Protein AF-A0A352XRH6-F1 (afdb_monomer_lite)

Structure (mmCIF, N/CA/C/O backbone):
data_AF-A0A352XRH6-F1
#
_entry.id   AF-A0A352XRH6-F1
#
loop_
_atom_site.group_PDB
_atom_site.id
_atom_site.type_symbol
_atom_site.label_atom_id
_atom_site.label_alt_id
_atom_site.label_comp_id
_atom_site.label_asym_id
_atom_site.label_entity_id
_atom_site.label_seq_id
_atom_site.pdbx_PDB_ins_code
_atom_site.Cartn_x
_atom_site.Cartn_y
_atom_site.Cartn_z
_atom_site.occupancy
_atom_site.B_iso_or_equiv
_atom_site.auth_seq_id
_atom_site.auth_comp_id
_atom_site.auth_asym_id
_atom_site.auth_atom_id
_atom_site.pdbx_PDB_model_num
ATOM 1 N N . MET A 1 1 ? 35.499 -24.093 -24.901 1.00 73.62 1 MET A N 1
ATOM 2 C CA . MET A 1 1 ? 35.176 -23.328 -26.114 1.00 73.62 1 MET A CA 1
ATOM 3 C C . MET A 1 1 ? 34.470 -22.027 -25.716 1.00 73.62 1 MET A C 1
ATOM 5 O O . MET A 1 1 ? 33.275 -21.990 -25.491 1.00 73.62 1 MET A O 1
ATOM 9 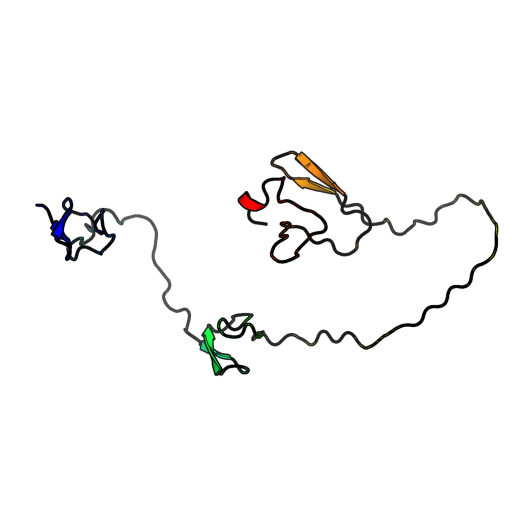N N . VAL A 1 2 ? 35.219 -20.927 -25.625 1.00 83.12 2 VAL A N 1
ATOM 10 C CA . VAL A 1 2 ? 34.650 -19.626 -25.226 1.00 83.12 2 VAL A CA 1
ATOM 11 C C . VAL A 1 2 ? 33.484 -19.200 -26.128 1.00 83.12 2 VAL A C 1
ATOM 13 O O . VAL A 1 2 ? 33.529 -19.392 -27.346 1.00 83.12 2 VAL A O 1
ATOM 16 N N . VAL A 1 3 ? 32.446 -18.631 -25.519 1.00 86.88 3 VAL A N 1
ATOM 17 C CA . VAL A 1 3 ? 31.290 -18.049 -26.211 1.00 86.88 3 VAL A CA 1
ATOM 18 C C . VAL A 1 3 ? 31.390 -16.535 -26.084 1.00 86.88 3 VAL A C 1
ATOM 20 O O . VAL A 1 3 ? 31.785 -16.029 -25.037 1.00 86.88 3 VAL A O 1
ATOM 23 N N . TYR A 1 4 ? 31.057 -15.814 -27.152 1.00 88.06 4 TYR A N 1
ATOM 24 C CA . TYR A 1 4 ? 31.088 -14.355 -27.163 1.00 88.06 4 TYR A CA 1
ATOM 25 C C . TYR A 1 4 ? 29.681 -13.777 -27.211 1.00 88.06 4 TYR A C 1
ATOM 27 O O . TYR A 1 4 ? 28.826 -14.257 -27.958 1.00 88.06 4 TYR A O 1
ATOM 35 N N . CYS A 1 5 ? 29.469 -12.714 -26.444 1.00 87.69 5 CYS A N 1
ATOM 36 C CA . CYS A 1 5 ? 28.260 -11.901 -26.519 1.00 87.69 5 CYS A CA 1
ATOM 37 C C . CYS A 1 5 ? 28.230 -11.044 -27.800 1.00 87.69 5 CYS A C 1
ATOM 39 O O . CYS A 1 5 ? 29.258 -10.848 -28.451 1.00 87.69 5 CYS A O 1
ATOM 41 N N . SER A 1 6 ? 27.083 -10.438 -28.129 1.00 87.50 6 SER A N 1
ATOM 42 C CA . SER A 1 6 ? 26.941 -9.457 -29.223 1.00 87.50 6 SER A CA 1
ATOM 43 C C . SER A 1 6 ? 27.885 -8.252 -29.089 1.00 87.50 6 SER A C 1
ATOM 45 O O . SER A 1 6 ? 28.294 -7.666 -30.089 1.00 87.50 6 SER A O 1
ATOM 47 N N . LEU A 1 7 ? 28.264 -7.908 -27.854 1.00 90.94 7 LEU A N 1
ATOM 48 C CA . LEU A 1 7 ? 29.246 -6.870 -27.517 1.00 90.94 7 LEU A CA 1
ATOM 49 C C . LEU A 1 7 ? 30.702 -7.379 -27.516 1.00 90.94 7 LEU A C 1
ATOM 51 O O . LEU A 1 7 ? 31.618 -6.633 -27.190 1.00 90.94 7 LEU A O 1
ATOM 55 N N . HIS A 1 8 ? 30.918 -8.636 -27.913 1.00 89.94 8 HIS A N 1
ATOM 56 C CA . HIS A 1 8 ? 32.216 -9.305 -28.011 1.00 89.94 8 HIS A CA 1
ATOM 57 C C . HIS A 1 8 ? 32.961 -9.516 -26.679 1.00 89.94 8 HIS A C 1
ATOM 59 O O . HIS A 1 8 ? 34.175 -9.707 -26.668 1.00 89.94 8 HIS A O 1
ATOM 65 N N . HIS A 1 9 ? 32.239 -9.547 -25.560 1.00 91.62 9 HIS A N 1
ATOM 66 C CA . HIS A 1 9 ? 32.783 -10.017 -24.283 1.00 91.62 9 HIS A CA 1
ATOM 67 C C . HIS A 1 9 ? 32.981 -11.535 -24.304 1.00 91.62 9 HIS A C 1
ATOM 69 O O . HIS A 1 9 ? 32.170 -12.250 -24.897 1.00 91.62 9 HIS A O 1
ATOM 75 N N . GLU A 1 10 ? 34.061 -12.005 -23.681 1.00 91.62 10 GLU A N 1
ATOM 76 C CA . GLU A 1 10 ? 34.408 -13.422 -23.578 1.00 91.62 10 GLU A CA 1
ATOM 77 C C . GLU A 1 10 ? 33.722 -14.080 -22.375 1.00 91.62 10 GLU A C 1
ATOM 79 O O . GLU A 1 10 ? 33.792 -13.576 -21.255 1.00 91.62 10 GLU A O 1
ATOM 84 N N . ASN A 1 11 ? 33.075 -15.227 -22.592 1.00 88.12 11 ASN A N 1
ATOM 85 C CA . ASN A 1 11 ? 32.413 -15.989 -21.536 1.00 88.12 11 ASN A CA 1
ATOM 86 C C . ASN A 1 11 ? 32.800 -17.474 -21.591 1.00 88.12 11 ASN A C 1
ATOM 88 O O . ASN A 1 11 ? 33.039 -18.025 -22.676 1.00 88.12 11 ASN A O 1
ATOM 92 N N . PRO A 1 12 ? 32.871 -18.142 -20.425 1.00 88.06 12 PRO A N 1
ATOM 93 C CA . PRO A 1 12 ? 33.126 -19.572 -20.370 1.00 88.06 12 PRO A CA 1
ATOM 94 C C . PRO A 1 12 ? 31.943 -20.367 -20.943 1.00 88.06 12 PRO A C 1
ATOM 96 O O . PRO A 1 12 ? 30.796 -19.919 -20.947 1.00 88.06 12 PRO A O 1
ATOM 99 N N . ASP A 1 13 ? 32.222 -21.570 -21.442 1.00 81.75 13 ASP A N 1
ATOM 100 C CA . ASP A 1 13 ? 31.192 -22.482 -21.937 1.00 81.75 13 ASP A CA 1
ATOM 101 C C . ASP A 1 13 ? 30.138 -22.778 -20.867 1.00 81.75 13 ASP A C 1
ATOM 103 O O . ASP A 1 13 ? 30.470 -23.089 -19.723 1.00 81.75 13 ASP A O 1
ATOM 107 N N . GLY A 1 14 ? 28.865 -22.759 -21.261 1.00 78.75 14 GLY A N 1
ATOM 108 C CA . GLY A 1 14 ? 27.748 -23.071 -20.368 1.00 78.75 14 GLY A CA 1
ATOM 109 C C . GLY A 1 14 ? 27.199 -21.874 -19.590 1.00 78.75 14 GLY A C 1
ATOM 110 O O . GLY A 1 14 ? 26.178 -22.026 -18.922 1.00 78.75 14 GLY A O 1
ATOM 111 N N . SER A 1 15 ? 27.797 -20.683 -19.713 1.00 82.62 15 SER A N 1
ATOM 112 C CA . SER A 1 15 ? 27.178 -19.448 -19.223 1.00 82.62 15 SER A CA 1
ATOM 113 C C . SER A 1 15 ? 25.887 -19.159 -19.991 1.00 82.62 15 SER A C 1
ATOM 115 O O . SER A 1 15 ? 25.892 -18.981 -21.209 1.00 82.62 15 SER A O 1
ATOM 117 N N . ALA A 1 16 ? 24.767 -19.104 -19.270 1.00 87.56 16 ALA A N 1
ATOM 118 C CA . ALA A 1 16 ? 23.467 -18.738 -19.836 1.00 87.56 16 ALA A CA 1
ATOM 119 C C . ALA A 1 16 ? 23.370 -17.243 -20.181 1.00 87.56 16 ALA A C 1
ATOM 121 O O . ALA A 1 16 ? 22.608 -16.853 -21.067 1.00 87.56 16 ALA A O 1
ATOM 122 N N . PHE A 1 17 ? 24.175 -16.419 -19.511 1.00 89.88 17 PHE A N 1
ATOM 123 C CA . PHE A 1 17 ? 24.192 -14.968 -19.642 1.00 89.88 17 PHE A CA 1
ATOM 124 C C . PHE A 1 17 ? 25.631 -14.468 -19.670 1.00 89.88 17 PHE A C 1
ATOM 126 O O . PHE A 1 17 ? 26.520 -15.097 -19.097 1.00 89.88 17 PHE A O 1
ATOM 133 N N . CYS A 1 18 ? 25.859 -13.334 -20.325 1.00 90.81 18 CYS A N 1
ATOM 134 C CA . CYS A 1 18 ? 27.147 -12.665 -20.274 1.00 90.81 18 CYS A CA 1
ATOM 135 C C . CYS A 1 18 ? 27.377 -12.047 -18.884 1.00 90.81 18 CYS A C 1
ATOM 137 O O . CYS A 1 18 ? 26.599 -11.203 -18.452 1.00 90.81 18 CYS A O 1
ATOM 139 N N . ASP A 1 19 ? 28.467 -12.409 -18.211 1.00 89.44 19 ASP A N 1
ATOM 140 C CA . ASP A 1 19 ? 28.829 -11.904 -16.877 1.00 89.44 19 ASP A CA 1
ATOM 141 C C . ASP A 1 19 ? 29.110 -10.384 -16.822 1.00 89.44 19 ASP A C 1
ATOM 143 O O . ASP A 1 19 ? 29.053 -9.789 -15.748 1.00 89.44 19 ASP A O 1
ATOM 147 N N . GLU A 1 20 ? 29.397 -9.743 -17.962 1.00 91.25 20 GLU A N 1
ATOM 148 C CA . GLU A 1 20 ? 29.745 -8.313 -18.025 1.00 91.25 20 GLU A CA 1
ATOM 149 C C . GLU A 1 20 ? 28.568 -7.420 -18.457 1.00 91.25 20 GLU A C 1
ATOM 151 O O . GLU A 1 20 ? 28.426 -6.302 -17.966 1.00 91.25 20 GLU A O 1
ATOM 156 N N . CYS A 1 21 ? 27.687 -7.908 -19.339 1.00 89.88 21 CYS A N 1
ATOM 157 C CA . CYS A 1 21 ? 26.564 -7.118 -19.868 1.00 89.88 21 CYS A CA 1
ATOM 158 C C . CYS A 1 21 ? 25.170 -7.724 -19.628 1.00 89.88 21 CYS A C 1
ATOM 160 O O . CYS A 1 21 ? 24.169 -7.065 -19.899 1.00 89.88 21 CYS A O 1
ATOM 162 N N . GLY A 1 22 ? 25.082 -8.955 -19.115 1.00 86.12 22 GLY A N 1
ATOM 163 C CA . GLY A 1 22 ? 23.826 -9.625 -18.761 1.00 86.12 22 GLY A CA 1
ATOM 164 C C . GLY A 1 22 ? 23.003 -10.159 -19.937 1.00 86.12 22 GLY A C 1
ATOM 165 O O . GLY A 1 22 ? 21.923 -10.706 -19.722 1.00 86.12 22 GLY A O 1
ATOM 166 N N . GLU A 1 23 ? 23.476 -10.021 -21.177 1.00 87.75 23 GLU A N 1
ATOM 167 C CA . GLU A 1 23 ? 22.729 -10.477 -22.352 1.00 87.75 23 GLU A CA 1
ATOM 168 C C . GLU A 1 23 ? 22.711 -12.019 -22.438 1.00 87.75 23 GLU A C 1
ATOM 170 O O . GLU A 1 23 ? 23.728 -12.661 -22.143 1.00 87.75 23 GLU A O 1
ATOM 175 N N . PRO A 1 24 ? 21.575 -12.646 -22.813 1.00 87.12 24 PRO A N 1
ATOM 176 C CA . PRO A 1 24 ? 21.487 -14.096 -22.937 1.00 87.12 24 PRO A CA 1
ATOM 177 C C . PRO A 1 24 ? 22.359 -14.602 -24.087 1.00 87.12 24 PRO A C 1
ATOM 179 O O . PRO A 1 24 ? 22.200 -14.201 -25.242 1.00 87.12 24 PRO A O 1
ATOM 182 N N . LEU A 1 25 ? 23.260 -15.532 -23.779 1.00 83.31 25 LEU A N 1
ATOM 183 C CA . LEU A 1 25 ? 24.110 -16.157 -24.783 1.00 83.31 25 LEU A CA 1
ATOM 184 C C . LEU A 1 25 ? 23.314 -17.279 -25.460 1.00 83.31 25 LEU A C 1
ATOM 186 O O . LEU A 1 25 ? 22.932 -18.266 -24.826 1.00 83.31 25 LEU A O 1
ATOM 190 N N . ALA A 1 26 ? 23.040 -17.118 -26.758 1.00 69.81 26 ALA A N 1
ATOM 191 C CA . ALA A 1 26 ? 22.304 -18.073 -27.587 1.00 69.81 26 ALA A CA 1
ATOM 192 C C . ALA A 1 26 ? 23.121 -19.363 -27.804 1.00 69.81 26 ALA A C 1
ATOM 194 O O . ALA A 1 26 ? 23.690 -19.597 -28.868 1.00 69.81 26 ALA A O 1
ATOM 195 N N . GLY A 1 27 ? 23.219 -20.185 -26.761 1.00 62.94 27 GLY A N 1
ATOM 196 C CA . GLY A 1 27 ? 24.017 -21.409 -26.764 1.00 62.94 27 GLY A CA 1
ATOM 197 C C . GLY A 1 27 ? 23.954 -22.238 -25.481 1.00 62.94 27 GLY A C 1
ATOM 198 O O . GLY A 1 27 ? 24.343 -23.403 -25.513 1.00 62.94 27 GLY A O 1
ATOM 199 N N . ALA A 1 28 ? 23.424 -21.705 -24.375 1.00 55.69 28 ALA A N 1
ATOM 200 C CA . ALA A 1 28 ? 23.199 -22.491 -23.165 1.00 55.69 28 ALA A CA 1
ATOM 201 C C . ALA A 1 28 ? 21.923 -23.338 -23.295 1.00 55.69 28 ALA A C 1
ATOM 203 O O . ALA A 1 28 ? 20.863 -23.004 -22.768 1.00 55.69 28 ALA A O 1
ATOM 204 N N . ALA A 1 29 ? 22.013 -24.449 -24.026 1.00 54.88 29 ALA A N 1
ATOM 205 C CA . ALA A 1 29 ? 21.067 -25.537 -23.830 1.00 54.88 29 ALA A CA 1
ATOM 206 C C . ALA A 1 29 ? 21.291 -26.091 -22.409 1.00 54.88 29 ALA A C 1
ATOM 208 O O . ALA A 1 29 ? 22.423 -26.469 -22.097 1.00 54.88 29 ALA A O 1
ATOM 209 N N . PRO A 1 30 ? 20.274 -26.131 -21.530 1.00 52.31 30 PRO A N 1
ATOM 210 C CA . PRO A 1 30 ? 20.419 -26.805 -20.251 1.00 52.31 30 PRO A CA 1
ATOM 211 C C . PRO A 1 30 ? 20.662 -28.292 -20.518 1.00 52.31 30 PRO A C 1
ATOM 213 O O . PRO A 1 30 ? 19.887 -28.944 -21.220 1.00 52.31 30 PRO A O 1
ATOM 216 N N . ASP A 1 31 ? 21.759 -28.814 -19.979 1.00 48.16 31 ASP A N 1
ATOM 217 C CA . ASP A 1 31 ? 22.061 -30.240 -19.991 1.00 48.16 31 ASP A CA 1
ATOM 218 C C . ASP A 1 31 ? 20.902 -30.993 -19.295 1.00 48.16 31 ASP A C 1
ATOM 220 O O . ASP A 1 31 ? 20.611 -30.723 -18.123 1.00 48.16 31 ASP A O 1
ATOM 224 N N . PRO A 1 32 ? 20.174 -31.898 -19.979 1.00 49.12 32 PRO A N 1
ATOM 225 C CA . PRO A 1 32 ? 18.953 -32.505 -19.443 1.00 49.12 32 PRO A CA 1
ATOM 226 C C . PRO A 1 32 ? 19.199 -33.532 -18.320 1.00 49.12 32 PRO A C 1
ATOM 228 O O . PRO A 1 32 ? 18.252 -34.171 -17.863 1.00 49.12 32 PRO A O 1
ATOM 231 N N . ALA A 1 33 ? 20.436 -33.714 -17.846 1.00 46.44 33 ALA A N 1
ATOM 232 C CA . ALA A 1 33 ? 20.774 -34.736 -16.855 1.00 46.44 33 ALA A CA 1
ATOM 233 C C . ALA A 1 33 ? 20.616 -34.309 -15.378 1.00 46.44 33 ALA A C 1
ATOM 235 O O . ALA A 1 33 ? 20.775 -35.152 -14.496 1.00 46.44 33 ALA A O 1
ATOM 236 N N . ALA A 1 34 ? 20.274 -33.048 -15.078 1.00 43.19 34 ALA A N 1
ATOM 237 C CA . ALA A 1 34 ? 20.161 -32.549 -13.696 1.00 43.19 34 ALA A CA 1
ATOM 238 C C . ALA A 1 34 ? 18.736 -32.153 -13.252 1.00 43.19 34 ALA A C 1
ATOM 240 O O . ALA A 1 34 ? 18.571 -31.497 -12.227 1.00 43.19 34 ALA A O 1
ATOM 241 N N . ALA A 1 35 ? 17.693 -32.563 -13.982 1.00 42.62 35 ALA A N 1
ATOM 242 C CA . ALA A 1 35 ? 16.294 -32.299 -13.628 1.00 42.62 35 ALA A CA 1
ATOM 243 C C . ALA A 1 35 ? 15.536 -33.605 -13.346 1.00 42.62 35 ALA A C 1
ATOM 245 O O . ALA A 1 35 ? 14.700 -34.052 -14.126 1.00 42.62 35 ALA A O 1
ATOM 246 N N . ALA A 1 36 ? 15.836 -34.236 -12.211 1.00 49.72 36 ALA A N 1
ATOM 247 C CA . ALA A 1 36 ? 15.068 -35.371 -11.710 1.00 49.72 36 ALA A CA 1
ATOM 248 C C . ALA A 1 36 ? 14.832 -35.268 -10.199 1.00 49.72 36 ALA A C 1
ATOM 250 O O . ALA A 1 36 ? 15.155 -36.192 -9.472 1.00 49.72 36 ALA A O 1
ATOM 251 N N . THR A 1 37 ? 14.240 -34.162 -9.736 1.00 45.16 37 THR A N 1
ATOM 252 C CA . THR A 1 37 ? 13.313 -34.157 -8.587 1.00 45.16 37 THR A CA 1
ATOM 253 C C . THR A 1 37 ? 12.506 -32.857 -8.554 1.00 45.16 37 THR A C 1
ATOM 255 O O . THR A 1 37 ? 13.077 -31.774 -8.613 1.00 45.16 37 THR A O 1
ATOM 258 N N . SER A 1 38 ? 11.190 -33.022 -8.378 1.00 52.81 38 SER A N 1
ATOM 259 C CA . SER A 1 38 ? 10.149 -32.019 -8.086 1.00 52.81 38 SER A CA 1
ATOM 260 C C . SER A 1 38 ? 9.445 -31.313 -9.255 1.00 52.81 38 SER A C 1
ATOM 262 O O . SER A 1 38 ? 9.568 -30.117 -9.469 1.00 52.81 38 SER A O 1
ATOM 264 N N . GLN A 1 39 ? 8.600 -32.130 -9.897 1.00 50.03 39 GLN A N 1
ATOM 265 C CA . GLN A 1 39 ? 7.150 -31.945 -10.101 1.00 50.03 39 GLN A CA 1
ATOM 266 C C . GLN A 1 39 ? 6.594 -30.927 -11.111 1.00 50.03 39 GLN A C 1
ATOM 268 O O . GLN A 1 39 ? 6.917 -29.748 -11.154 1.00 50.03 39 GLN A O 1
ATOM 273 N N . ALA A 1 40 ? 5.641 -31.461 -11.877 1.00 47.78 40 ALA A N 1
ATOM 274 C CA . ALA A 1 40 ? 4.833 -30.826 -12.899 1.00 47.78 40 ALA A CA 1
ATOM 275 C C . ALA A 1 40 ? 3.458 -30.362 -12.369 1.00 47.78 40 ALA A C 1
ATOM 277 O O . ALA A 1 40 ? 2.846 -31.082 -11.581 1.00 47.78 40 ALA A O 1
ATOM 278 N N . ALA A 1 41 ? 2.966 -29.270 -12.981 1.00 53.16 41 ALA A N 1
ATOM 279 C CA . ALA A 1 41 ? 1.573 -28.988 -13.390 1.00 53.16 41 ALA A CA 1
ATOM 280 C C . ALA A 1 41 ? 0.535 -28.570 -12.302 1.00 53.16 41 ALA A C 1
ATOM 282 O O . ALA A 1 41 ? 0.559 -29.112 -11.201 1.00 53.16 41 ALA A O 1
ATOM 283 N N . PRO A 1 42 ? -0.410 -27.639 -12.604 1.00 49.84 42 PRO A N 1
ATOM 284 C CA . PRO A 1 42 ? -1.094 -27.560 -13.892 1.00 49.84 42 PRO A CA 1
ATOM 285 C C . PRO A 1 42 ? -1.058 -26.222 -14.641 1.00 49.84 42 PRO A C 1
ATOM 287 O O . PRO A 1 42 ? -1.059 -25.120 -14.104 1.00 49.84 42 PRO A O 1
ATOM 290 N N . GLU A 1 43 ? -1.077 -26.422 -15.950 1.00 51.56 43 GLU A N 1
ATOM 291 C CA . GLU A 1 43 ? -1.621 -25.587 -17.007 1.00 51.56 43 GLU A CA 1
ATOM 292 C C . GLU A 1 43 ? -3.042 -25.069 -16.672 1.00 51.56 43 GLU A C 1
ATOM 294 O O . GLU A 1 43 ? -3.835 -25.770 -16.045 1.00 51.56 43 GLU A O 1
ATOM 299 N N . SER A 1 44 ? -3.371 -23.869 -17.167 1.00 50.91 44 SER A N 1
ATOM 300 C CA . SER A 1 44 ? -4.677 -23.177 -17.114 1.00 50.91 44 SER A CA 1
ATOM 301 C C . SER A 1 44 ? -5.102 -22.516 -15.792 1.00 50.91 44 SER A C 1
ATOM 303 O O . SER A 1 44 ? -5.997 -22.987 -15.096 1.00 50.91 44 SER A O 1
ATOM 305 N N . ALA A 1 45 ? -4.594 -21.306 -15.545 1.00 45.44 45 ALA A N 1
ATOM 306 C CA . ALA A 1 45 ? -5.458 -20.225 -15.070 1.00 45.44 45 ALA A CA 1
ATOM 307 C C . ALA A 1 45 ? -5.857 -19.417 -16.308 1.00 45.44 45 ALA A C 1
ATOM 309 O O . ALA A 1 45 ? -5.002 -18.852 -16.988 1.00 45.44 45 ALA A O 1
ATOM 310 N N . ALA A 1 46 ? -7.140 -19.454 -16.656 1.00 47.56 46 ALA A N 1
ATOM 311 C CA . ALA A 1 46 ? -7.696 -18.646 -17.725 1.00 47.56 46 ALA A CA 1
ATOM 312 C C . ALA A 1 46 ? -7.286 -17.181 -17.521 1.00 47.56 46 ALA A C 1
ATOM 314 O O . ALA A 1 46 ? -7.533 -16.609 -16.459 1.00 47.56 46 ALA A O 1
ATOM 315 N N . THR A 1 47 ? -6.667 -16.591 -18.541 1.00 54.25 47 THR A N 1
ATOM 316 C CA . THR A 1 47 ? -6.454 -15.150 -18.673 1.00 54.25 47 THR A CA 1
ATOM 317 C C . THR A 1 47 ? -7.809 -14.481 -18.895 1.00 54.25 47 THR A C 1
ATOM 319 O O . THR A 1 47 ? -8.114 -14.004 -19.984 1.00 54.25 47 THR A O 1
ATOM 322 N N . ASP A 1 48 ? -8.679 -14.519 -17.892 1.00 71.00 48 ASP A N 1
ATOM 323 C CA . ASP A 1 48 ? -9.827 -13.633 -17.873 1.00 71.00 48 ASP A CA 1
ATOM 324 C C . ASP A 1 48 ? -9.255 -12.249 -17.539 1.00 71.00 48 ASP A C 1
ATOM 326 O O . ASP A 1 48 ? -8.528 -12.069 -16.563 1.00 71.00 48 ASP A O 1
ATOM 330 N N . THR A 1 49 ? -9.432 -11.297 -18.445 1.00 84.00 49 THR A N 1
ATOM 331 C CA . THR A 1 49 ? -8.955 -9.918 -18.325 1.00 84.00 49 THR A CA 1
ATOM 332 C C . THR A 1 49 ? -10.190 -9.038 -18.278 1.00 84.00 49 THR A C 1
ATOM 334 O O . THR A 1 49 ? 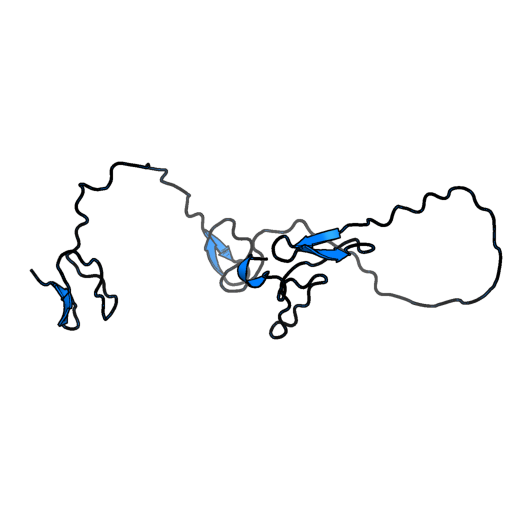-11.076 -9.151 -19.123 1.00 84.00 49 THR A O 1
ATOM 337 N N . GLN A 1 50 ? -10.253 -8.144 -17.300 1.00 89.19 50 GLN A N 1
ATOM 338 C CA . GLN A 1 50 ? -11.339 -7.189 -17.139 1.00 89.19 50 GLN A CA 1
ATOM 339 C C . GLN A 1 50 ? -10.877 -5.791 -17.563 1.00 89.19 50 GLN A C 1
ATOM 341 O O . GLN A 1 50 ? -9.765 -5.347 -17.262 1.00 89.19 50 GLN A O 1
ATOM 346 N N . ARG A 1 51 ? -11.741 -5.062 -18.275 1.00 91.56 51 ARG A N 1
ATOM 347 C CA . ARG A 1 51 ? -11.491 -3.651 -18.582 1.00 91.56 51 ARG A CA 1
ATOM 348 C C . ARG A 1 51 ? -11.901 -2.781 -17.411 1.00 91.56 51 ARG A C 1
ATOM 350 O O . ARG A 1 51 ? -13.033 -2.848 -16.940 1.00 91.56 51 ARG A O 1
ATOM 357 N N . CYS A 1 52 ? -10.999 -1.893 -17.023 1.00 91.62 52 CYS A N 1
ATOM 358 C CA . CYS A 1 52 ? -11.277 -0.859 -16.051 1.00 91.62 52 CYS A CA 1
ATOM 359 C C . CYS A 1 52 ? -12.398 0.066 -16.557 1.00 91.62 52 CYS A C 1
ATOM 361 O O . CYS A 1 52 ? -12.241 0.678 -17.618 1.00 91.62 52 CYS A O 1
ATOM 363 N N . PRO A 1 53 ? -13.501 0.240 -15.806 1.00 87.25 53 PRO A N 1
ATOM 364 C CA . PRO A 1 53 ? -14.601 1.114 -16.211 1.00 87.25 53 PRO A CA 1
ATOM 365 C C . PRO A 1 53 ? -14.239 2.606 -16.158 1.00 87.25 53 PRO A C 1
ATOM 367 O O . PRO A 1 53 ? -14.943 3.422 -16.746 1.00 87.25 53 PRO A O 1
ATOM 370 N N . SER A 1 54 ? -13.155 2.981 -15.470 1.00 89.38 54 SER A N 1
ATOM 371 C CA . SER A 1 54 ? -12.744 4.384 -15.326 1.00 89.38 54 SER A CA 1
ATOM 372 C C . SER A 1 54 ? -11.748 4.849 -16.384 1.00 89.38 54 SER A C 1
ATOM 374 O O . SER A 1 54 ? -11.847 5.983 -16.837 1.00 89.38 54 SER A O 1
ATOM 376 N N . CYS A 1 55 ? -10.793 4.006 -16.788 1.00 93.00 55 CYS A N 1
ATOM 377 C CA . CYS A 1 55 ? -9.748 4.387 -17.749 1.00 93.00 55 CYS A CA 1
ATOM 378 C C . CYS A 1 55 ? -9.684 3.493 -18.997 1.00 93.00 55 CYS A C 1
ATOM 380 O O . CYS A 1 55 ? -8.928 3.786 -19.919 1.00 93.00 55 CYS A O 1
ATOM 382 N N . GLY A 1 56 ? -10.453 2.400 -19.043 1.00 90.31 56 GLY A N 1
ATOM 383 C CA . GLY A 1 56 ? -10.495 1.468 -20.172 1.00 90.31 56 GLY A CA 1
ATOM 384 C C . GLY A 1 56 ? -9.311 0.503 -20.270 1.00 90.31 56 GLY A C 1
ATOM 385 O O . GLY A 1 56 ? -9.305 -0.328 -21.180 1.00 90.31 56 GLY A O 1
ATOM 386 N N . ALA A 1 57 ? -8.334 0.587 -19.360 1.00 91.69 57 ALA A N 1
ATOM 387 C CA . ALA A 1 57 ? -7.179 -0.307 -19.333 1.00 91.69 57 ALA A CA 1
ATOM 388 C C . ALA A 1 57 ? -7.594 -1.759 -19.070 1.00 91.69 57 ALA A C 1
ATOM 390 O O . ALA A 1 57 ? -8.494 -2.018 -18.271 1.00 91.69 57 ALA A O 1
ATOM 391 N N . GLU A 1 58 ? -6.928 -2.692 -19.736 1.00 93.12 58 GLU A N 1
ATOM 392 C CA . GLU A 1 58 ? -7.071 -4.128 -19.510 1.00 93.12 58 GLU A CA 1
ATOM 393 C C . GLU A 1 58 ? -6.216 -4.537 -18.312 1.00 93.12 58 GLU A C 1
ATOM 395 O O . GLU A 1 58 ? -5.011 -4.300 -18.315 1.00 93.12 58 GLU A O 1
ATOM 400 N N . ASN A 1 59 ? -6.840 -5.120 -17.288 1.00 90.94 59 ASN A N 1
ATOM 401 C CA . ASN A 1 59 ? -6.136 -5.673 -16.134 1.00 90.94 59 ASN A CA 1
ATOM 402 C C . ASN A 1 59 ? -6.630 -7.119 -15.874 1.00 90.94 59 ASN A C 1
ATOM 404 O O . ASN A 1 59 ? -7.769 -7.440 -16.235 1.00 90.94 59 ASN A O 1
ATOM 408 N N . PRO A 1 60 ? -5.800 -8.021 -15.331 1.00 89.00 60 PRO A N 1
ATOM 409 C CA . PRO A 1 60 ? -6.222 -9.336 -14.843 1.00 89.00 60 PRO A CA 1
ATOM 410 C C . PRO A 1 60 ? -7.581 -9.388 -14.101 1.00 89.00 60 PRO A C 1
ATOM 412 O O . PRO A 1 60 ? -7.962 -8.547 -13.280 1.00 89.00 60 PRO A O 1
ATOM 415 N N . ALA A 1 61 ? -8.363 -10.436 -14.357 1.00 81.44 61 ALA A N 1
ATOM 416 C CA . ALA A 1 61 ? -9.574 -10.697 -13.590 1.00 81.44 61 ALA A CA 1
ATOM 417 C C . ALA A 1 61 ? -9.225 -10.997 -12.125 1.00 81.44 61 ALA A C 1
ATOM 419 O O . ALA A 1 61 ? -8.308 -11.760 -11.825 1.00 81.44 61 ALA A O 1
ATOM 420 N N . GLY A 1 62 ? -9.986 -10.397 -11.210 1.00 79.06 62 GLY A N 1
ATOM 421 C CA . GLY A 1 62 ? -9.817 -10.572 -9.766 1.00 79.06 62 GLY A CA 1
ATOM 422 C C . GLY A 1 62 ? -8.903 -9.552 -9.082 1.00 79.06 62 GLY A C 1
ATOM 423 O O . GLY A 1 62 ? -8.800 -9.577 -7.858 1.00 79.06 62 GLY A O 1
ATOM 424 N N . GLU A 1 63 ? -8.283 -8.623 -9.814 1.00 86.06 63 GLU A N 1
ATOM 425 C CA . GLU A 1 63 ? -7.541 -7.530 -9.182 1.00 86.06 63 GLU A CA 1
ATOM 426 C C . GLU A 1 63 ? -8.464 -6.563 -8.443 1.00 86.06 63 GLU A C 1
ATOM 428 O O . GLU A 1 63 ? -9.496 -6.120 -8.954 1.00 86.06 63 GLU A O 1
ATOM 433 N N . ALA A 1 64 ? -8.046 -6.192 -7.234 1.00 87.69 64 ALA A N 1
ATOM 434 C CA . ALA A 1 64 ? -8.778 -5.249 -6.405 1.00 87.69 64 ALA A CA 1
ATOM 435 C C . ALA A 1 64 ? -8.728 -3.817 -6.963 1.00 87.69 64 ALA A C 1
ATOM 437 O O . ALA A 1 64 ? -9.699 -3.080 -6.795 1.00 87.69 64 ALA A O 1
ATOM 438 N N . PHE A 1 65 ? -7.643 -3.442 -7.657 1.00 90.81 65 PHE A N 1
ATOM 439 C CA . PHE A 1 65 ? -7.387 -2.090 -8.163 1.00 90.81 65 PHE A CA 1
ATOM 440 C C . PHE A 1 65 ? -6.801 -2.115 -9.579 1.00 90.81 65 PHE A C 1
ATOM 442 O O . PHE A 1 65 ? -6.012 -2.993 -9.913 1.00 90.81 65 PHE A O 1
ATOM 449 N N . CYS A 1 66 ? -7.147 -1.127 -10.404 1.00 93.25 66 CYS A N 1
ATOM 450 C CA . CYS A 1 66 ? -6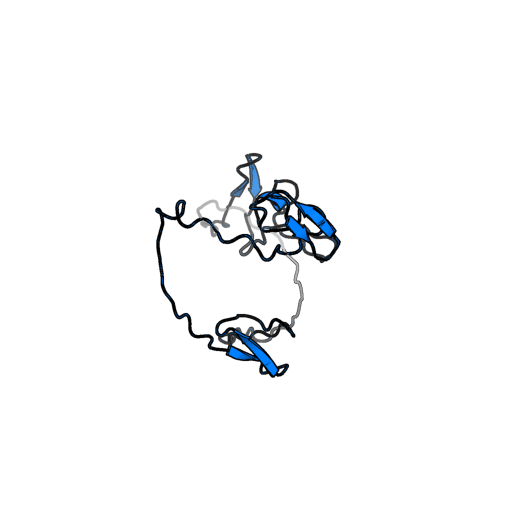.566 -0.960 -11.735 1.00 93.25 66 CYS A CA 1
ATOM 451 C C . CYS A 1 66 ? -5.111 -0.471 -11.651 1.00 93.25 66 CYS A C 1
ATOM 453 O O . CYS A 1 66 ? -4.846 0.563 -11.041 1.00 93.25 66 CYS A O 1
ATOM 455 N N . SER A 1 67 ? -4.186 -1.128 -12.353 1.00 90.12 67 SER A N 1
ATOM 456 C CA . SER A 1 67 ? -2.754 -0.785 -12.333 1.00 90.12 67 SER A CA 1
ATOM 457 C C . SER A 1 67 ? -2.420 0.538 -13.035 1.00 90.12 67 SER A C 1
ATOM 459 O O . SER A 1 67 ? -1.349 1.094 -12.818 1.00 90.12 67 SER A O 1
ATOM 461 N N . ASN A 1 68 ? -3.319 1.052 -13.882 1.00 92.25 68 ASN A N 1
ATOM 462 C CA . ASN A 1 68 ? -3.107 2.303 -14.617 1.00 92.25 68 ASN A CA 1
ATOM 463 C C . ASN A 1 68 ? -3.676 3.531 -13.883 1.00 92.25 68 ASN A C 1
ATOM 465 O O . ASN A 1 68 ? -3.071 4.597 -13.887 1.00 92.25 68 ASN A O 1
ATOM 469 N N . CYS A 1 69 ? -4.853 3.408 -13.259 1.00 91.50 69 CYS A N 1
ATOM 470 C CA . CYS A 1 69 ? -5.538 4.557 -12.648 1.00 91.50 69 CYS A CA 1
ATOM 471 C C . CYS A 1 69 ? -5.885 4.387 -11.164 1.00 91.50 69 CYS A C 1
ATOM 473 O O . CYS A 1 69 ? -6.492 5.285 -10.588 1.00 91.50 69 CYS A O 1
ATOM 475 N N . GLY A 1 70 ? -5.560 3.246 -10.551 1.00 88.62 70 GLY A N 1
ATOM 476 C CA . GLY A 1 70 ? -5.766 2.986 -9.123 1.00 88.62 70 GLY A CA 1
ATOM 477 C C . GLY A 1 70 ? -7.221 2.790 -8.686 1.00 88.62 70 GLY A C 1
ATOM 478 O O . GLY A 1 70 ? -7.474 2.638 -7.495 1.00 88.62 70 GLY A O 1
ATOM 479 N N . VAL A 1 71 ? -8.194 2.789 -9.607 1.00 90.69 71 VAL A N 1
ATOM 480 C CA . VAL A 1 71 ? -9.610 2.622 -9.237 1.00 90.69 71 VAL A CA 1
ATOM 481 C C . VAL A 1 71 ? -9.888 1.200 -8.765 1.00 90.69 71 VAL A C 1
ATOM 483 O O . VAL A 1 71 ? -9.397 0.241 -9.363 1.00 90.69 71 VAL A O 1
ATOM 486 N N . SER A 1 72 ? -10.708 1.058 -7.727 1.00 88.94 72 SER A N 1
ATOM 487 C CA . SER A 1 72 ? -11.156 -0.246 -7.247 1.00 88.94 72 SER A CA 1
ATOM 488 C C . SER A 1 72 ? -12.055 -0.938 -8.273 1.00 88.94 72 SER A C 1
ATOM 490 O O . SER A 1 72 ? -13.066 -0.377 -8.695 1.00 88.94 72 SER A O 1
ATOM 492 N N . MET A 1 73 ? -11.687 -2.158 -8.667 1.00 83.25 73 MET A N 1
ATOM 493 C CA . MET A 1 73 ? -12.435 -2.980 -9.630 1.00 83.25 73 MET A CA 1
ATOM 494 C C . MET A 1 73 ? -13.238 -4.100 -8.956 1.00 83.25 73 MET A C 1
ATOM 496 O O . MET A 1 73 ? -14.222 -4.578 -9.520 1.00 83.25 73 MET A O 1
ATOM 500 N N . LEU A 1 74 ? -12.898 -4.450 -7.710 1.00 79.25 74 LEU A N 1
ATOM 501 C CA . LEU A 1 74 ? -13.772 -5.231 -6.837 1.00 79.25 74 LEU A CA 1
ATOM 502 C C . LEU A 1 74 ? -14.900 -4.314 -6.351 1.00 79.25 74 LEU A C 1
ATOM 504 O O . LEU A 1 74 ? -14.696 -3.472 -5.477 1.00 79.25 74 LEU A O 1
ATOM 508 N N . GLY A 1 75 ? -16.088 -4.448 -6.943 1.00 63.19 75 GLY A N 1
ATOM 509 C CA . GLY A 1 75 ? -17.281 -3.736 -6.493 1.00 63.19 75 GLY A CA 1
ATOM 510 C C . GLY A 1 75 ? -17.511 -3.974 -5.000 1.00 63.19 75 GLY A C 1
ATOM 511 O O . GLY A 1 75 ? -17.884 -5.073 -4.593 1.00 63.19 75 GLY A O 1
ATOM 512 N N . ALA A 1 76 ? -17.262 -2.956 -4.180 1.00 48.81 76 ALA A N 1
ATOM 513 C CA . ALA A 1 76 ? -17.498 -3.037 -2.748 1.00 48.81 76 ALA A CA 1
ATOM 514 C C . ALA A 1 76 ? -19.007 -3.204 -2.479 1.00 48.81 76 ALA A C 1
ATOM 516 O O . ALA A 1 76 ? -19.805 -2.468 -3.074 1.00 48.81 76 ALA A O 1
ATOM 517 N N . PRO A 1 77 ? -19.445 -4.089 -1.557 1.00 45.28 77 PRO A N 1
ATOM 518 C CA . PRO A 1 77 ? -20.725 -3.863 -0.907 1.00 45.28 77 PRO A CA 1
ATOM 519 C C . PRO A 1 77 ? -20.646 -2.492 -0.231 1.00 45.28 77 PRO A C 1
ATOM 521 O O . PRO A 1 77 ? -19.715 -2.211 0.520 1.00 45.28 77 PRO A O 1
ATOM 524 N N . ALA A 1 78 ? -21.598 -1.626 -0.568 1.00 51.41 78 ALA A N 1
ATOM 525 C CA . ALA A 1 78 ? -21.679 -0.254 -0.101 1.00 51.41 78 ALA A CA 1
ATOM 526 C C . ALA A 1 78 ? -21.475 -0.155 1.420 1.00 51.41 78 ALA A C 1
ATOM 528 O O . ALA A 1 78 ? -22.389 -0.421 2.201 1.00 51.41 78 ALA A O 1
ATOM 529 N N . ALA A 1 79 ? -20.294 0.296 1.841 1.00 46.53 79 ALA A N 1
ATOM 530 C CA . ALA A 1 79 ? -20.141 0.933 3.134 1.00 46.53 79 ALA A CA 1
ATOM 531 C C . ALA A 1 79 ? -20.727 2.335 2.983 1.00 46.53 79 ALA A C 1
ATOM 533 O O . ALA A 1 79 ? -20.100 3.254 2.461 1.00 46.53 79 ALA A O 1
ATOM 534 N N . ASN A 1 80 ? -21.987 2.455 3.373 1.00 61.16 80 ASN A N 1
ATOM 535 C CA . ASN A 1 80 ? -22.671 3.718 3.541 1.00 61.16 80 ASN A CA 1
ATOM 536 C C . ASN A 1 80 ? -22.477 4.149 5.005 1.00 61.16 80 ASN A C 1
ATOM 538 O O . ASN A 1 80 ? -23.205 3.639 5.858 1.00 61.16 80 ASN A O 1
ATOM 542 N N . PRO A 1 81 ? -21.552 5.059 5.359 1.00 47.66 81 PRO A N 1
ATOM 543 C CA . PRO A 1 81 ? -21.720 5.840 6.563 1.00 47.66 81 PRO A CA 1
ATOM 544 C C . PRO A 1 81 ? -22.565 7.051 6.187 1.00 47.66 81 PRO A C 1
ATOM 546 O O . PRO A 1 81 ? -22.132 7.994 5.524 1.00 47.66 81 PRO A O 1
ATOM 549 N N . ALA A 1 82 ? -23.823 6.965 6.603 1.00 46.00 82 ALA A N 1
ATOM 550 C CA . ALA A 1 82 ? -24.713 8.094 6.692 1.00 46.00 82 ALA A CA 1
ATOM 551 C C . ALA A 1 82 ? -24.000 9.287 7.346 1.00 46.00 82 ALA A C 1
ATOM 553 O O . ALA A 1 82 ? -23.294 9.159 8.344 1.00 46.00 82 ALA A O 1
ATOM 554 N N . THR A 1 83 ? -24.248 10.442 6.740 1.00 50.88 83 THR A N 1
ATOM 555 C CA . THR A 1 83 ? -24.235 11.776 7.331 1.00 50.88 83 THR A CA 1
ATOM 556 C C . THR A 1 83 ? -24.269 11.794 8.863 1.00 50.88 83 THR A C 1
ATOM 558 O O . THR A 1 83 ? -25.149 11.192 9.475 1.00 50.88 83 THR A O 1
ATOM 561 N N . SER A 1 84 ? -23.351 12.543 9.474 1.00 45.47 84 SER A N 1
ATOM 562 C CA . SER A 1 84 ? -23.597 13.341 10.683 1.00 45.47 84 SER A CA 1
ATOM 563 C C . SER A 1 84 ? -22.413 14.278 10.901 1.00 45.47 84 SER A C 1
ATOM 565 O O . SER A 1 84 ? -21.422 13.943 11.542 1.00 45.47 84 SER A O 1
ATOM 567 N N . ALA A 1 85 ? -22.528 15.466 10.316 1.00 47.78 85 ALA A N 1
ATOM 568 C CA . ALA A 1 85 ? -21.779 16.640 10.736 1.00 47.78 85 ALA A CA 1
ATOM 569 C C . ALA A 1 85 ? -22.385 17.205 12.057 1.00 47.78 85 ALA A C 1
ATOM 571 O O . ALA A 1 85 ? -23.555 16.944 12.345 1.00 47.78 85 ALA A O 1
ATOM 572 N N . PRO A 1 86 ? -21.596 17.946 12.858 1.00 64.06 86 PRO A N 1
ATOM 573 C CA . PRO A 1 86 ? -21.727 18.124 14.319 1.00 64.06 86 PRO A CA 1
ATOM 574 C C . PRO A 1 86 ? -22.814 19.109 14.795 1.00 64.06 86 PRO A C 1
ATOM 576 O O . PRO A 1 86 ? -23.296 19.940 14.025 1.00 64.06 86 PRO A O 1
ATOM 579 N N . PRO A 1 87 ? -23.130 19.092 16.107 1.00 47.91 87 PRO A N 1
ATOM 580 C CA . PRO A 1 87 ? -22.700 20.235 16.919 1.00 47.91 87 PRO A CA 1
ATOM 581 C C . PRO A 1 87 ? -22.203 19.866 18.332 1.00 47.91 87 PRO A C 1
ATOM 583 O O . PRO A 1 87 ? -22.775 19.032 19.028 1.00 47.91 87 PRO A O 1
ATOM 586 N N . ALA A 1 88 ? -21.170 20.581 18.786 1.00 55.16 88 ALA A N 1
ATOM 587 C CA . ALA A 1 88 ? -20.959 20.855 20.207 1.00 55.16 88 ALA A CA 1
ATOM 588 C C . ALA A 1 88 ? -22.098 21.772 20.705 1.00 55.16 88 ALA A C 1
ATOM 590 O O . ALA A 1 88 ? -22.539 22.644 19.950 1.00 55.16 88 ALA A O 1
ATOM 591 N N . PRO A 1 89 ? -22.583 21.613 21.947 1.00 51.03 89 PRO A N 1
ATOM 592 C CA . PRO A 1 89 ? -21.940 22.347 23.035 1.00 51.03 89 PRO A CA 1
ATOM 593 C C . PRO A 1 89 ? -21.851 21.576 24.362 1.00 51.03 89 PRO A C 1
ATOM 595 O O . PRO A 1 89 ? -22.712 20.784 24.734 1.00 51.03 89 PRO A O 1
ATOM 598 N N . VAL A 1 90 ? -20.788 21.897 25.090 1.00 60.59 90 VAL A N 1
ATOM 599 C CA . VAL A 1 90 ? -20.561 21.631 26.515 1.00 60.59 90 VAL A CA 1
ATOM 600 C C . VAL A 1 90 ? -21.679 22.218 27.385 1.00 60.59 90 VAL A C 1
ATOM 602 O O . VAL A 1 90 ? -22.048 23.381 27.201 1.00 60.59 90 VAL A O 1
ATOM 605 N N . PRO A 1 91 ? -22.118 21.473 28.410 1.00 53.44 91 PRO A N 1
ATOM 606 C CA . PRO A 1 91 ? -22.440 22.075 29.692 1.00 53.44 91 PRO A CA 1
ATOM 607 C C . PRO A 1 91 ? -21.590 21.451 30.810 1.00 53.44 91 PRO A C 1
ATOM 609 O O . PRO A 1 91 ? -21.789 20.310 31.220 1.00 53.44 91 PRO A O 1
ATOM 612 N N . GLU A 1 92 ? -20.659 22.238 31.340 1.00 49.16 92 GLU A N 1
ATOM 613 C CA . GLU A 1 92 ? -20.370 22.245 32.781 1.00 49.16 92 GLU A CA 1
ATOM 614 C C . GLU A 1 92 ? -21.599 22.893 33.474 1.00 49.16 92 GLU A C 1
ATOM 616 O O . GLU A 1 92 ? -22.221 23.739 32.823 1.00 49.16 92 GLU A O 1
ATOM 621 N N . PRO A 1 93 ? -22.001 22.598 34.736 1.00 54.25 93 PRO A N 1
ATOM 622 C CA . PRO A 1 93 ? -21.179 22.129 35.857 1.00 54.25 93 PRO A CA 1
ATOM 623 C C . PRO A 1 93 ? -21.863 21.090 36.793 1.00 54.25 93 PRO A C 1
ATOM 625 O O . PRO A 1 93 ? -23.039 20.767 36.662 1.00 54.25 93 PRO A O 1
ATOM 628 N N . SER A 1 94 ? -21.127 20.681 37.837 1.00 49.53 94 SER A N 1
ATOM 629 C CA . SER A 1 94 ? -21.609 20.501 39.228 1.00 49.53 94 SER A CA 1
ATOM 630 C C . SER A 1 94 ? -21.387 19.123 39.877 1.00 49.53 94 SER A C 1
ATOM 632 O O . SER A 1 94 ? -22.244 18.251 39.866 1.00 49.53 94 SER A O 1
ATOM 634 N N . VAL A 1 95 ? -20.221 19.010 40.522 1.00 47.38 95 VAL A N 1
ATOM 635 C CA . VAL A 1 95 ? -19.998 18.645 41.938 1.00 47.38 95 VAL A CA 1
ATOM 636 C C . VAL A 1 95 ? -20.813 17.488 42.563 1.00 47.38 95 VAL A C 1
ATOM 638 O O . VAL A 1 95 ? -21.995 17.618 42.859 1.00 47.38 95 VAL A O 1
ATOM 641 N N . ALA A 1 96 ? -20.037 16.467 42.956 1.00 49.34 96 ALA A N 1
ATOM 642 C CA . ALA A 1 96 ? -20.133 15.605 44.145 1.00 49.34 96 ALA A CA 1
ATOM 643 C C . ALA A 1 96 ? -21.261 14.565 44.275 1.00 49.34 96 ALA A C 1
ATOM 645 O O . ALA A 1 96 ? -22.369 14.871 44.699 1.00 49.34 96 ALA A O 1
ATOM 646 N N . ALA A 1 97 ? -20.863 13.293 44.162 1.00 41.62 97 ALA A N 1
ATOM 647 C CA . ALA A 1 97 ? -21.032 12.315 45.240 1.00 41.62 97 ALA A CA 1
ATOM 648 C C . ALA A 1 97 ? -20.076 11.125 45.030 1.00 41.62 97 ALA A C 1
ATOM 650 O O . ALA A 1 97 ? -20.074 10.488 43.982 1.00 41.62 97 ALA A O 1
ATOM 651 N N . ALA A 1 98 ? -19.273 10.822 46.044 1.00 49.91 98 ALA A N 1
ATOM 652 C CA . ALA A 1 98 ? -18.619 9.533 46.251 1.00 49.91 98 ALA A CA 1
ATOM 653 C C . ALA A 1 98 ? -18.810 9.176 47.739 1.00 49.91 98 ALA A C 1
ATOM 655 O O . ALA A 1 98 ? -18.963 10.113 48.532 1.00 49.91 98 ALA A O 1
ATOM 656 N N . PRO A 1 99 ? -18.724 7.904 48.173 1.00 58.19 99 PRO A N 1
ATOM 657 C CA . PRO A 1 99 ? -18.550 6.666 47.403 1.00 58.19 99 PRO A CA 1
ATOM 658 C C . PRO A 1 99 ? -19.567 5.559 47.773 1.00 58.19 99 PRO A C 1
ATOM 660 O O . PRO A 1 99 ? -20.054 5.504 48.896 1.00 58.19 99 PRO A O 1
ATOM 663 N N . ASP A 1 100 ? -19.783 4.600 46.872 1.00 48.22 100 ASP A N 1
ATOM 664 C CA . ASP A 1 100 ? -20.280 3.260 47.226 1.00 48.22 100 ASP A CA 1
ATOM 665 C C . ASP A 1 100 ? -19.449 2.221 46.440 1.00 48.22 100 ASP A C 1
ATOM 667 O O . ASP A 1 100 ? -19.410 2.293 45.207 1.00 48.22 100 ASP A O 1
ATOM 671 N N . PRO A 1 101 ? -18.705 1.307 47.098 1.00 63.28 101 PRO A N 1
ATOM 672 C CA . PRO A 1 101 ? -17.827 0.362 46.422 1.00 63.28 101 PRO A CA 1
ATOM 673 C C . PRO A 1 101 ? -18.501 -1.010 46.299 1.00 63.28 101 PRO A C 1
ATOM 675 O O . PRO A 1 101 ? -18.371 -1.843 47.191 1.00 63.28 101 PRO A O 1
ATOM 678 N N . ALA A 1 102 ? -19.183 -1.286 45.184 1.00 44.44 102 ALA A N 1
ATOM 679 C CA . ALA A 1 102 ? -19.515 -2.662 44.803 1.00 44.44 102 ALA A CA 1
ATOM 680 C C . ALA A 1 102 ? -19.878 -2.798 43.313 1.00 44.44 102 ALA A C 1
ATOM 682 O O . ALA A 1 102 ? -20.997 -2.522 42.897 1.00 44.44 102 ALA A O 1
ATOM 683 N N . LEU A 1 103 ? -18.904 -3.291 42.541 1.00 49.03 103 LEU A N 1
ATOM 684 C CA . LEU A 1 103 ? -19.059 -4.056 41.297 1.00 49.03 103 LEU A CA 1
ATOM 685 C C . LEU A 1 103 ? -20.007 -3.485 40.226 1.00 49.03 103 LEU A C 1
ATOM 687 O O . LEU A 1 103 ? -20.935 -4.151 39.772 1.00 49.03 103 LEU A O 1
ATOM 691 N N . ALA A 1 104 ? -19.666 -2.315 39.693 1.00 45.19 104 ALA A N 1
ATOM 692 C CA . ALA A 1 104 ? -19.821 -2.115 38.259 1.00 45.19 104 ALA A CA 1
ATOM 693 C C . ALA A 1 104 ? -18.595 -2.751 37.595 1.00 45.19 104 ALA A C 1
ATOM 695 O O . ALA A 1 104 ? -17.490 -2.216 37.679 1.00 45.19 104 ALA A O 1
ATOM 696 N N . ALA A 1 105 ? -18.770 -3.923 36.983 1.00 52.28 105 ALA A N 1
ATOM 697 C CA . ALA A 1 105 ? -17.838 -4.395 35.973 1.00 52.28 105 ALA A CA 1
ATOM 698 C C . ALA A 1 105 ? -17.851 -3.350 34.852 1.00 52.28 105 ALA A C 1
ATOM 700 O O . ALA A 1 105 ? -18.725 -3.362 33.986 1.00 52.28 105 ALA A O 1
ATOM 701 N N . ALA A 1 106 ? -16.928 -2.389 34.935 1.00 49.88 106 ALA A N 1
ATOM 702 C CA . ALA A 1 106 ? -16.564 -1.560 33.803 1.00 49.88 106 ALA A CA 1
ATOM 703 C C . ALA A 1 106 ? -16.335 -2.511 32.621 1.00 49.88 106 ALA A C 1
ATOM 705 O O . ALA A 1 106 ? -15.744 -3.577 32.841 1.00 49.88 106 ALA A O 1
ATOM 706 N N . PRO A 1 107 ? -16.816 -2.196 31.403 1.00 51.41 107 PRO A N 1
ATOM 707 C CA . PRO A 1 107 ? -16.425 -2.983 30.246 1.00 51.41 107 PRO A CA 1
ATOM 708 C C . PRO A 1 107 ? -14.903 -3.019 30.281 1.00 51.41 107 PRO A C 1
ATOM 710 O O . PRO A 1 107 ? -14.268 -1.966 30.341 1.00 51.41 107 PRO A O 1
ATOM 713 N N . SER A 1 108 ? -14.339 -4.219 30.419 1.00 58.16 108 SER A N 1
ATOM 714 C CA . SER A 1 108 ? -12.899 -4.402 30.484 1.00 58.16 108 SER A CA 1
ATOM 715 C C . SER A 1 108 ? -12.349 -3.759 29.225 1.00 58.16 108 SER A C 1
ATOM 717 O O . SER A 1 108 ? -12.564 -4.281 28.133 1.00 58.16 108 SER A O 1
ATOM 719 N N . ALA A 1 109 ? -11.753 -2.573 29.369 1.00 60.25 109 ALA A N 1
ATOM 720 C CA . ALA A 1 109 ? -11.055 -1.933 28.275 1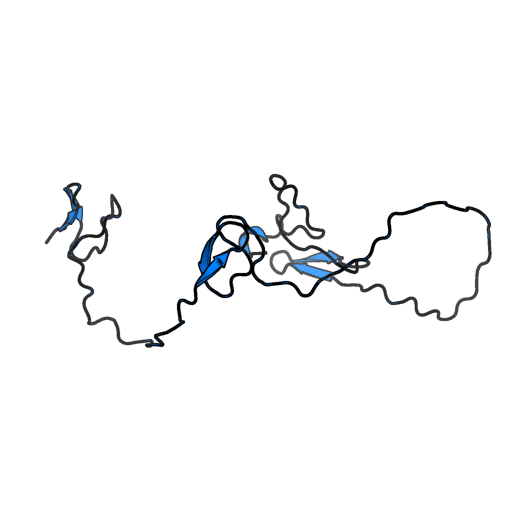.00 60.25 109 ALA A CA 1
ATOM 721 C C . ALA A 1 109 ? -10.080 -2.991 27.765 1.00 60.25 109 ALA A C 1
ATOM 723 O O . ALA A 1 109 ? -9.346 -3.571 28.567 1.00 60.25 109 ALA A O 1
ATOM 724 N N . LEU A 1 110 ? -10.192 -3.343 26.486 1.00 66.94 110 LEU A N 1
ATOM 725 C CA . LEU A 1 110 ? -9.404 -4.406 25.878 1.00 66.94 110 LEU A CA 1
ATOM 726 C C . LEU A 1 110 ? -7.932 -4.056 26.090 1.00 66.94 110 LEU A C 1
ATOM 728 O O . LEU A 1 110 ? -7.414 -3.141 25.457 1.00 66.94 110 LEU A O 1
ATOM 732 N N . SER A 1 111 ? -7.297 -4.733 27.045 1.00 72.56 111 SER A N 1
ATOM 733 C CA . SER A 1 111 ? -5.877 -4.584 27.321 1.00 72.56 111 SER A CA 1
ATOM 734 C C . SER A 1 111 ? -5.140 -5.616 26.494 1.00 72.56 111 SER A C 1
ATOM 736 O O . SER A 1 111 ? -5.144 -6.804 26.820 1.00 72.56 111 SER A O 1
ATOM 738 N N . ALA A 1 112 ? -4.558 -5.164 25.390 1.00 80.19 112 ALA A N 1
ATOM 739 C CA . ALA A 1 112 ? -3.748 -5.982 24.505 1.00 80.19 112 ALA A CA 1
ATOM 740 C C . ALA A 1 112 ? -2.318 -5.439 24.497 1.00 80.19 112 ALA A C 1
ATOM 742 O O . ALA A 1 112 ? -2.101 -4.230 24.540 1.00 80.19 112 ALA A O 1
ATOM 743 N N . ARG A 1 113 ? -1.340 -6.344 24.457 1.00 87.38 113 ARG A N 1
ATOM 744 C CA . ARG A 1 113 ? 0.081 -6.006 24.411 1.00 87.38 113 ARG A CA 1
ATOM 745 C C . ARG A 1 113 ? 0.719 -6.748 23.248 1.00 87.38 113 ARG A C 1
ATOM 747 O O . ARG A 1 113 ? 0.590 -7.967 23.169 1.00 87.38 113 ARG A O 1
ATOM 754 N N . LEU A 1 114 ? 1.375 -6.017 22.355 1.00 87.00 114 LEU A N 1
ATOM 755 C CA . LEU A 1 114 ? 2.160 -6.590 21.264 1.00 87.00 114 LEU A CA 1
ATOM 756 C C . LEU A 1 114 ? 3.618 -6.669 21.704 1.00 87.00 114 LEU A C 1
ATOM 758 O O . LEU A 1 114 ? 4.159 -5.674 22.171 1.00 87.00 114 LEU A O 1
ATOM 762 N N . ILE A 1 115 ? 4.245 -7.832 21.552 1.00 87.69 115 ILE A N 1
ATOM 763 C CA . ILE A 1 115 ? 5.664 -8.034 21.855 1.00 87.69 115 ILE A CA 1
ATOM 764 C C . ILE A 1 115 ? 6.383 -8.318 20.540 1.00 87.69 115 ILE A C 1
ATOM 766 O O . ILE A 1 115 ? 5.995 -9.238 19.822 1.00 87.69 115 ILE A O 1
ATOM 770 N N . VAL A 1 116 ? 7.415 -7.540 20.223 1.00 84.94 116 VAL A N 1
ATOM 771 C CA . VAL A 1 116 ? 8.275 -7.779 19.058 1.00 84.94 116 VAL A CA 1
ATOM 772 C C . VAL A 1 116 ? 9.341 -8.794 19.448 1.00 84.94 116 VAL A C 1
ATOM 774 O O . VAL A 1 116 ? 10.138 -8.522 20.338 1.00 84.94 116 VAL A O 1
ATOM 777 N N . GLU A 1 117 ? 9.368 -9.964 18.808 1.00 82.00 117 GLU A N 1
ATOM 778 C CA . GLU A 1 117 ? 10.255 -11.074 19.201 1.00 82.00 117 GLU A CA 1
ATOM 779 C C . GLU A 1 117 ? 11.753 -10.754 19.071 1.00 82.00 117 GLU A C 1
ATOM 781 O O . GLU A 1 117 ? 12.552 -11.297 19.830 1.00 82.00 117 GLU A O 1
ATOM 786 N N . ALA A 1 118 ? 12.135 -9.868 18.146 1.00 76.62 118 ALA A N 1
ATOM 787 C CA . ALA A 1 118 ? 13.534 -9.515 17.900 1.00 76.62 118 ALA A CA 1
ATOM 788 C C . ALA A 1 118 ? 14.189 -8.821 19.109 1.00 76.62 118 ALA A C 1
ATOM 790 O O . ALA A 1 118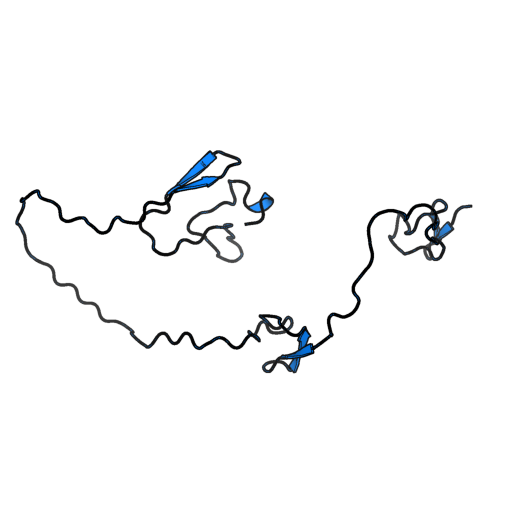 ? 15.266 -9.221 19.549 1.00 76.62 118 ALA A O 1
ATOM 791 N N . ASP A 1 119 ? 13.506 -7.826 19.678 1.00 80.62 119 ASP A N 1
ATOM 792 C CA . ASP A 1 119 ? 14.028 -6.986 20.767 1.00 80.62 119 ASP A CA 1
ATOM 793 C C . ASP A 1 119 ? 13.278 -7.185 22.092 1.00 80.62 119 ASP A C 1
ATOM 795 O O . ASP A 1 119 ? 13.573 -6.540 23.098 1.00 80.62 119 ASP A O 1
ATOM 799 N N . ASN A 1 120 ? 12.274 -8.065 22.091 1.00 81.88 120 ASN A N 1
ATOM 800 C CA . ASN A 1 120 ? 11.322 -8.280 23.178 1.00 81.88 120 ASN A CA 1
ATOM 801 C C . ASN A 1 120 ? 10.621 -6.981 23.639 1.00 81.88 120 ASN A C 1
ATOM 803 O O . ASN A 1 120 ? 10.173 -6.884 24.785 1.00 81.88 120 ASN A O 1
ATOM 807 N N . GLN A 1 121 ? 10.538 -5.989 22.743 1.00 83.88 121 GLN A N 1
ATOM 808 C CA . GLN A 1 121 ? 9.922 -4.690 22.990 1.00 83.88 121 GLN A CA 1
ATOM 809 C C . GLN A 1 121 ? 8.407 -4.828 23.033 1.00 83.88 121 GLN A C 1
ATOM 811 O O . GLN A 1 121 ? 7.811 -5.500 22.192 1.00 83.88 121 GLN A O 1
ATOM 816 N N . GLU A 1 122 ? 7.778 -4.169 23.999 1.00 86.25 122 GLU A N 1
ATOM 817 C CA . GLU A 1 122 ? 6.364 -4.369 24.283 1.00 86.25 122 GLU A CA 1
ATOM 818 C C . GLU A 1 122 ? 5.561 -3.077 24.085 1.00 86.25 122 GLU A C 1
ATOM 820 O O . GLU A 1 122 ? 5.802 -2.075 24.758 1.00 86.25 122 GLU A O 1
ATOM 825 N N . PHE A 1 123 ? 4.566 -3.123 23.202 1.00 85.75 123 PHE A N 1
ATOM 826 C CA . PHE A 1 123 ? 3.666 -2.018 22.884 1.00 85.75 123 PHE A CA 1
ATOM 827 C C . PHE A 1 123 ? 2.309 -2.228 23.545 1.00 85.75 123 PHE A C 1
ATOM 829 O O . PHE A 1 123 ? 1.684 -3.278 23.380 1.00 85.75 123 PHE A O 1
ATOM 836 N N . ASP A 1 124 ? 1.853 -1.227 24.294 1.00 86.75 124 ASP A N 1
ATOM 837 C CA . ASP A 1 124 ? 0.520 -1.228 24.888 1.00 86.75 124 ASP A CA 1
ATOM 838 C C . ASP A 1 124 ? -0.509 -0.784 23.841 1.00 86.75 124 ASP A C 1
ATOM 840 O O . ASP A 1 124 ? -0.467 0.335 23.334 1.00 86.75 124 ASP A O 1
ATOM 844 N N . LEU A 1 125 ? -1.422 -1.688 23.499 1.00 85.56 125 LEU A N 1
ATOM 845 C CA . LEU A 1 125 ? -2.518 -1.467 22.553 1.00 85.56 125 LEU A CA 1
ATOM 846 C C . LEU A 1 125 ? -3.828 -1.155 23.295 1.00 85.56 125 LEU A C 1
ATOM 848 O O . LEU A 1 125 ? -4.910 -1.199 22.709 1.00 85.56 125 LEU A O 1
ATOM 852 N N . SER A 1 126 ? -3.750 -0.909 24.606 1.00 83.00 126 SER A N 1
ATOM 853 C CA . SER A 1 126 ? -4.918 -0.784 25.463 1.00 83.00 126 SER A CA 1
ATOM 854 C C . SER A 1 126 ? -5.688 0.504 25.163 1.00 83.00 126 SER A C 1
ATOM 856 O O . SER A 1 126 ? -5.120 1.585 25.027 1.00 83.00 126 SER A O 1
ATOM 858 N N . GLY A 1 127 ? -7.019 0.409 25.115 1.00 75.75 127 GLY A N 1
ATOM 859 C CA . GLY A 1 127 ? -7.894 1.587 25.065 1.00 75.75 127 GLY A CA 1
ATOM 860 C C . GLY A 1 127 ? -8.203 2.146 23.672 1.00 75.75 127 GLY A C 1
ATOM 861 O O . GLY A 1 127 ? -8.817 3.207 23.584 1.00 75.75 127 GLY A O 1
ATOM 862 N N . LYS A 1 128 ? -7.834 1.438 22.598 1.00 78.00 128 LYS A N 1
ATOM 863 C CA . LYS A 1 128 ? -8.261 1.741 21.224 1.00 78.00 128 LYS A CA 1
ATOM 864 C C . LYS A 1 128 ? -9.002 0.552 20.616 1.00 78.00 128 LYS A C 1
ATOM 866 O O . LYS A 1 128 ? -8.555 -0.582 20.733 1.00 78.00 128 LYS A O 1
ATOM 871 N N . ASP A 1 129 ? -10.110 0.819 19.928 1.00 81.44 129 ASP A N 1
ATOM 872 C CA . ASP A 1 129 ? -10.876 -0.210 19.205 1.00 81.44 129 ASP A CA 1
ATOM 873 C C . ASP A 1 129 ? -10.227 -0.607 17.865 1.00 81.44 129 ASP A C 1
ATOM 875 O O . ASP A 1 129 ? -10.546 -1.639 17.279 1.00 81.44 129 ASP A O 1
ATOM 879 N N . THR A 1 130 ? -9.323 0.222 17.339 1.00 83.38 130 THR A N 1
ATOM 880 C CA . THR A 1 130 ? -8.557 -0.019 16.109 1.00 83.38 130 THR A CA 1
ATOM 881 C C . THR A 1 130 ? -7.174 0.603 16.274 1.00 83.38 130 THR A C 1
ATOM 883 O O . THR A 1 130 ? -7.074 1.764 16.668 1.00 83.38 130 THR A O 1
ATOM 886 N N . ILE A 1 131 ? -6.123 -0.173 15.995 1.00 87.69 131 ILE A N 1
ATOM 887 C CA . ILE A 1 131 ? -4.720 0.242 16.109 1.00 87.69 131 ILE A CA 1
ATOM 888 C C . ILE A 1 131 ? -4.012 -0.047 14.782 1.00 87.69 131 ILE A C 1
ATOM 890 O O . ILE A 1 131 ? -4.077 -1.172 14.287 1.00 87.69 131 ILE A O 1
ATOM 894 N N . MET A 1 132 ? -3.337 0.955 14.216 1.00 88.50 132 MET A N 1
ATOM 895 C CA . MET A 1 132 ? -2.463 0.794 13.050 1.00 88.50 132 MET A CA 1
ATOM 896 C C . MET A 1 132 ? -1.061 0.376 13.496 1.00 88.50 132 MET A C 1
ATOM 898 O O . MET A 1 132 ? -0.418 1.081 14.268 1.00 88.50 132 MET A O 1
ATOM 902 N N . ILE A 1 133 ? -0.577 -0.757 12.993 1.00 89.56 133 ILE A N 1
ATOM 903 C CA . ILE A 1 133 ? 0.757 -1.299 13.279 1.00 89.56 133 ILE A CA 1
ATOM 904 C C . ILE A 1 133 ? 1.532 -1.301 11.963 1.00 89.56 133 ILE A C 1
ATOM 906 O O . ILE A 1 133 ? 1.003 -1.793 10.968 1.00 89.56 133 ILE A O 1
ATOM 910 N N . GLY A 1 134 ? 2.749 -0.759 11.937 1.00 89.12 134 GLY A N 1
ATOM 911 C CA . GLY A 1 134 ? 3.551 -0.763 10.712 1.00 89.12 134 GLY A CA 1
ATOM 912 C C . GLY A 1 134 ? 4.779 0.137 10.771 1.00 89.12 134 GLY A C 1
ATOM 913 O O . GLY A 1 134 ? 5.331 0.379 11.843 1.00 89.12 134 GLY A O 1
ATOM 914 N N . ARG A 1 135 ? 5.190 0.641 9.603 1.00 89.81 135 ARG A N 1
ATOM 915 C CA . ARG A 1 135 ? 6.350 1.526 9.430 1.00 89.81 135 ARG A CA 1
ATOM 916 C C . ARG A 1 135 ? 5.952 3.006 9.428 1.00 89.81 135 ARG A C 1
ATOM 918 O O . ARG A 1 135 ? 5.022 3.399 8.721 1.00 89.81 135 ARG A O 1
ATOM 925 N N . GLU A 1 136 ? 6.685 3.820 10.179 1.00 89.12 136 GLU A N 1
ATOM 926 C CA . GLU A 1 136 ? 6.699 5.277 10.045 1.00 89.12 136 GLU A CA 1
ATOM 927 C C . GLU A 1 136 ? 7.328 5.675 8.701 1.00 89.12 136 GLU A C 1
ATOM 929 O O . GLU A 1 136 ? 8.445 5.288 8.368 1.00 89.12 136 GLU A O 1
ATOM 934 N N . ASP A 1 137 ? 6.621 6.489 7.920 1.00 86.12 137 ASP A N 1
ATOM 935 C CA . ASP A 1 137 ? 7.134 7.041 6.671 1.00 86.12 137 ASP A CA 1
ATOM 936 C C . ASP A 1 137 ? 6.843 8.541 6.606 1.00 86.12 137 ASP A C 1
ATOM 938 O O . ASP A 1 137 ? 5.747 8.986 6.255 1.00 86.12 137 ASP A O 1
ATOM 942 N N . ALA A 1 138 ? 7.852 9.347 6.942 1.00 86.25 138 ALA A N 1
ATOM 943 C CA . ALA A 1 138 ? 7.744 10.804 6.927 1.00 86.25 138 ALA A CA 1
ATOM 944 C C . ALA A 1 138 ? 7.586 11.385 5.508 1.00 86.25 138 ALA A C 1
ATOM 946 O O . ALA A 1 138 ? 7.081 12.496 5.354 1.00 86.25 138 ALA A O 1
ATOM 947 N N . VAL A 1 139 ? 7.998 10.649 4.468 1.00 90.81 139 VAL A N 1
ATOM 948 C CA . VAL A 1 139 ? 7.879 11.075 3.062 1.00 90.81 139 VAL A CA 1
ATOM 949 C C . VAL A 1 139 ? 6.424 10.998 2.597 1.00 90.81 139 VAL A C 1
ATOM 951 O O . VAL A 1 139 ? 5.930 11.906 1.931 1.00 90.81 139 VAL A O 1
ATOM 954 N N . SER A 1 140 ? 5.731 9.933 2.991 1.00 87.12 140 SER A N 1
ATOM 955 C CA . SER A 1 140 ? 4.333 9.642 2.663 1.00 87.12 140 SER A CA 1
ATOM 956 C C . SER A 1 140 ? 3.366 10.104 3.751 1.00 87.12 140 SER A C 1
ATOM 958 O O . SER A 1 140 ? 2.152 9.979 3.595 1.00 87.12 140 SER A O 1
ATOM 960 N N . ASN A 1 141 ? 3.896 10.662 4.840 1.00 85.94 141 ASN A N 1
ATOM 961 C CA . ASN A 1 141 ? 3.148 11.165 5.983 1.00 85.94 141 ASN A CA 1
ATOM 962 C C . ASN A 1 141 ? 2.285 10.078 6.663 1.00 85.94 141 ASN A C 1
ATOM 964 O O . ASN A 1 141 ? 1.164 10.346 7.105 1.00 85.94 141 ASN A O 1
ATOM 968 N N . ILE A 1 142 ? 2.812 8.851 6.720 1.00 88.56 142 ILE A N 1
ATOM 969 C CA . ILE A 1 142 ? 2.185 7.680 7.344 1.00 88.56 142 ILE A CA 1
ATOM 970 C C . ILE A 1 142 ? 2.828 7.470 8.714 1.00 88.56 142 ILE A C 1
ATOM 972 O O . ILE A 1 142 ? 4.031 7.252 8.808 1.00 88.56 142 ILE A O 1
ATOM 976 N N . PHE A 1 143 ? 2.017 7.521 9.770 1.00 87.44 143 PHE A N 1
ATOM 977 C CA . PHE A 1 143 ? 2.459 7.367 11.156 1.00 87.44 143 PHE A CA 1
ATOM 978 C C . PHE A 1 143 ? 1.532 6.365 11.858 1.00 87.44 143 PHE A C 1
ATOM 980 O O . PHE A 1 143 ? 0.430 6.750 12.266 1.00 87.44 143 PHE A O 1
ATOM 987 N N . PRO A 1 144 ? 1.903 5.074 11.919 1.00 88.38 144 PRO A N 1
ATOM 988 C CA . PRO A 1 144 ? 1.110 4.066 12.613 1.00 88.38 144 PRO A CA 1
ATOM 989 C C . PRO A 1 144 ? 1.092 4.331 14.126 1.00 88.38 144 PRO A C 1
ATOM 991 O O . PRO A 1 144 ? 1.986 4.970 14.675 1.00 88.38 144 PRO A O 1
ATOM 994 N N . ASP A 1 145 ? 0.066 3.828 14.814 1.00 88.38 145 ASP A N 1
ATOM 995 C CA . ASP A 1 145 ? -0.027 3.891 16.278 1.00 88.38 145 ASP A CA 1
ATOM 996 C C . ASP A 1 145 ? 1.101 3.103 16.963 1.00 88.38 145 ASP A C 1
ATOM 998 O O . ASP A 1 145 ? 1.518 3.447 18.068 1.00 88.38 145 ASP A O 1
ATOM 1002 N N . VAL A 1 146 ? 1.576 2.044 16.305 1.00 89.06 146 VAL A N 1
ATOM 1003 C CA . VAL A 1 146 ? 2.746 1.264 16.701 1.00 89.06 146 VAL A CA 1
ATOM 1004 C C . VAL A 1 146 ? 3.760 1.309 15.572 1.00 89.06 146 VAL A C 1
ATOM 1006 O O . VAL A 1 146 ? 3.566 0.677 14.531 1.00 89.06 146 VAL A O 1
ATOM 1009 N N . ASP A 1 147 ? 4.832 2.059 15.803 1.00 87.81 147 ASP A N 1
ATOM 1010 C CA . ASP A 1 147 ? 5.956 2.152 14.885 1.00 87.81 147 ASP A CA 1
ATOM 1011 C C . ASP A 1 147 ? 6.947 1.009 15.121 1.00 87.81 147 ASP A C 1
ATOM 1013 O O . ASP A 1 147 ? 7.532 0.865 16.197 1.00 87.81 147 ASP A O 1
ATOM 1017 N N . LEU A 1 148 ? 7.119 0.187 14.090 1.00 86.88 148 LEU A N 1
ATOM 1018 C CA . LEU A 1 148 ? 8.048 -0.936 14.067 1.00 86.88 148 LEU A CA 1
ATOM 1019 C C . LEU A 1 148 ? 9.336 -0.621 13.294 1.00 86.88 148 LEU A C 1
ATOM 1021 O O . LEU A 1 148 ? 10.216 -1.477 13.239 1.00 86.88 148 LEU A O 1
ATOM 1025 N N . THR A 1 149 ? 9.491 0.588 12.742 1.00 83.94 149 THR A N 1
ATOM 1026 C CA . THR A 1 149 ? 10.712 1.021 12.033 1.00 83.94 149 THR A CA 1
ATOM 1027 C C . THR A 1 149 ? 11.982 0.805 12.867 1.00 83.94 149 THR A C 1
ATOM 1029 O O . THR A 1 149 ? 12.896 0.148 12.375 1.00 83.94 149 THR A O 1
ATOM 1032 N N . PRO A 1 150 ? 12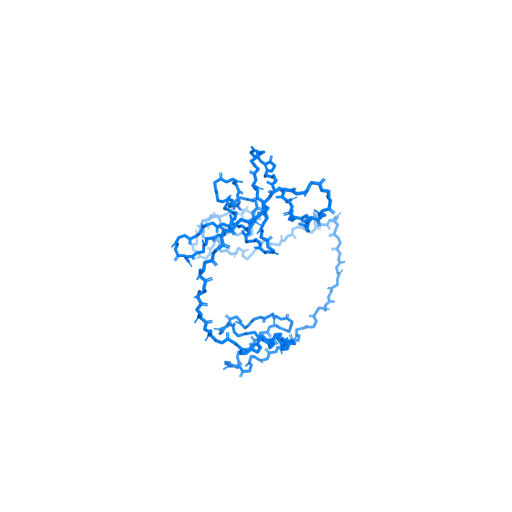.058 1.223 14.150 1.00 82.69 150 PRO A N 1
ATOM 1033 C CA . PRO A 1 150 ? 13.248 0.983 14.972 1.00 82.69 150 PRO A CA 1
ATOM 1034 C C . PRO A 1 150 ? 13.362 -0.452 15.518 1.00 82.69 150 PRO A C 1
ATOM 1036 O O . PRO A 1 150 ? 14.331 -0.754 16.210 1.00 82.69 150 PRO A O 1
ATOM 1039 N N . HIS A 1 151 ? 12.392 -1.325 15.237 1.00 80.31 151 HIS A N 1
ATOM 1040 C CA . HIS A 1 151 ? 12.283 -2.679 15.796 1.00 80.31 151 HIS A CA 1
ATOM 1041 C C . HIS A 1 151 ? 12.316 -3.769 14.716 1.00 80.31 151 HIS A C 1
ATOM 1043 O O . HIS A 1 151 ? 11.682 -4.816 14.853 1.00 80.31 151 HIS A O 1
ATOM 1049 N N . GLY A 1 152 ? 13.008 -3.500 13.604 1.00 75.75 152 GLY A N 1
ATOM 1050 C CA . GLY A 1 152 ? 13.182 -4.461 12.514 1.00 75.75 152 GLY A CA 1
ATOM 1051 C C . GLY A 1 152 ? 11.943 -4.651 11.635 1.00 75.75 152 GLY A C 1
ATOM 1052 O O . GLY A 1 152 ? 11.893 -5.596 10.854 1.00 75.75 152 GLY A O 1
ATOM 1053 N N . GLY A 1 153 ? 10.942 -3.767 11.707 1.00 78.56 153 GLY A N 1
ATOM 1054 C CA . GLY A 1 153 ? 9.761 -3.821 10.836 1.00 78.56 153 GLY A CA 1
ATOM 1055 C C . GLY A 1 153 ? 10.111 -3.698 9.348 1.00 78.56 153 GLY A C 1
ATOM 1056 O O . GLY A 1 153 ? 9.476 -4.319 8.498 1.00 78.56 153 GLY A O 1
ATOM 1057 N N . GLU A 1 154 ? 11.178 -2.963 9.033 1.00 75.56 154 GLU A N 1
ATOM 1058 C CA . GLU A 1 154 ? 11.715 -2.834 7.673 1.00 75.56 154 GLU A CA 1
ATOM 1059 C C . GLU A 1 154 ? 12.179 -4.184 7.101 1.00 75.56 154 GLU A C 1
ATOM 1061 O O . GLU A 1 154 ? 12.010 -4.461 5.915 1.00 75.56 154 GLU A O 1
ATOM 1066 N N . GLU A 1 155 ? 12.739 -5.028 7.966 1.00 76.69 155 GLU A N 1
ATOM 1067 C CA . GLU A 1 155 ? 13.353 -6.316 7.640 1.00 76.69 155 GLU A CA 1
ATOM 1068 C C . GLU A 1 155 ? 12.340 -7.467 7.755 1.00 76.69 155 GLU A C 1
ATOM 1070 O O . GLU A 1 155 ? 12.403 -8.444 7.008 1.00 76.69 155 GLU A O 1
ATOM 1075 N N . GLY A 1 156 ? 11.390 -7.339 8.688 1.00 74.19 156 GLY A N 1
ATOM 1076 C CA . GLY A 1 156 ? 10.345 -8.314 8.998 1.00 74.19 156 GLY A CA 1
ATOM 1077 C C . GLY A 1 156 ? 9.117 -8.255 8.087 1.00 74.19 156 GLY A C 1
ATOM 1078 O O . GLY A 1 156 ? 8.284 -9.157 8.153 1.00 74.19 156 GLY A O 1
ATOM 1079 N N . GLY A 1 157 ? 9.010 -7.238 7.224 1.00 72.25 157 GLY A N 1
ATOM 1080 C CA . GLY A 1 157 ? 7.953 -7.132 6.215 1.00 72.25 157 GLY A CA 1
ATOM 1081 C C . GLY A 1 157 ? 6.569 -6.845 6.801 1.00 72.25 157 GLY A C 1
ATOM 1082 O O . GLY A 1 157 ? 5.625 -7.587 6.523 1.00 72.25 157 GLY A O 1
ATOM 1083 N N . VAL A 1 158 ? 6.466 -5.783 7.607 1.00 66.44 158 VAL A N 1
ATOM 1084 C CA . VAL A 1 158 ? 5.198 -5.261 8.161 1.00 66.44 158 VAL A CA 1
ATOM 1085 C C . VAL A 1 158 ? 4.625 -4.100 7.356 1.00 66.44 158 VAL A C 1
ATOM 1087 O O . VAL A 1 158 ? 5.406 -3.364 6.706 1.00 66.44 158 VAL A O 1
#

pLDDT: mean 73.1, std 17.31, range [41.62, 93.25]

Radius of gyration: 30.2 Å; chains: 1; bounding box: 60×58×77 Å

Foldseek 3Di:
DWAADPVGDTDDPQDQADPPPGHGGPHNDPDPPPPPDDDDDDDDPDQPWDADPPPRDTHGPPDQADPPPGDGPPPDPDPDDDDDDDDDDDDDDDDDDDDDDDDPPDVQFPFDWDAQPQVRDIDTPTRDPDFFAADDDVPVRDDTNHHCNVVCRVVVVD

Secondary structure (DSSP, 8-state):
--EE-TT--EE-TT-SB-TTT--B-TT-PPPGGG--SS----------EEE-TTT--EEETT-SB-TTT--B-S---------------------------S----------EEEETTTTEEEE-TT-SS--EE--BTTTTB--SEE-GGGTHHHHT-

Sequence (158 aa):
MVVYCSLHHENPDGSAFCDECGEPLAGAAPDPAAAATSQAAPESAATDTQRCPSCGAENPAGEAFCSNCGVSMLGAPAANPATSAPPAPVPEPSVAAAPDPALAAAPSALSARLIVEADNQEFDLSGKDTIMIGREDAVSNIFPDVDLTPHGGEEGGV